Protein AF-A0A8B7J5R9-F1 (afdb_monomer)

Sequence (65 aa):
MGQGYLNIKLTDISVTDPEKYPHMVTVKNCFIRGSVVRYVQLPADEVDTQLLQDAARKEALQQKQ

Structure (mmCIF, N/CA/C/O backbone):
data_AF-A0A8B7J5R9-F1
#
_entry.id   AF-A0A8B7J5R9-F1
#
loop_
_atom_site.group_PDB
_atom_site.id
_atom_site.type_symbol
_atom_site.label_atom_id
_atom_site.label_alt_id
_atom_site.label_comp_id
_atom_site.label_asym_id
_atom_site.label_entity_id
_atom_site.label_seq_id
_atom_site.pdbx_PDB_ins_code
_atom_site.Cartn_x
_atom_site.Cartn_y
_atom_site.Cartn_z
_atom_site.occupancy
_atom_site.B_iso_or_equiv
_atom_site.auth_seq_id
_atom_site.auth_comp_id
_atom_site.auth_asym_id
_atom_site.auth_atom_id
_atom_site.pdbx_PDB_model_num
ATOM 1 N N . MET A 1 1 ? 7.816 15.031 20.086 1.00 44.88 1 MET A N 1
ATOM 2 C CA . MET A 1 1 ? 8.416 14.018 19.190 1.00 44.88 1 MET A CA 1
ATOM 3 C C . MET A 1 1 ? 7.655 14.089 17.882 1.00 44.88 1 MET A C 1
ATOM 5 O O . MET A 1 1 ? 6.462 13.831 17.892 1.00 44.88 1 MET A O 1
ATOM 9 N N . GLY A 1 2 ? 8.285 14.625 16.833 1.00 49.53 2 GLY A N 1
ATOM 10 C CA . GLY A 1 2 ? 7.601 15.030 15.601 1.00 49.53 2 GLY A CA 1
ATOM 11 C C . GLY A 1 2 ? 6.914 13.862 14.900 1.00 49.53 2 GLY A C 1
ATOM 12 O O . GLY A 1 2 ? 7.426 12.746 14.932 1.00 49.53 2 GLY A O 1
ATOM 13 N N . GLN A 1 3 ? 5.759 14.136 14.292 1.00 53.81 3 GLN A N 1
ATOM 14 C CA . GLN A 1 3 ? 5.009 13.166 13.498 1.00 53.81 3 GLN A CA 1
ATOM 15 C C . GLN A 1 3 ? 5.951 12.508 12.488 1.00 53.81 3 GLN A C 1
ATOM 17 O O . GLN A 1 3 ? 6.551 13.190 11.653 1.00 53.81 3 GLN A O 1
ATOM 22 N N . GLY A 1 4 ? 6.125 11.192 12.599 1.00 64.44 4 GLY A N 1
ATOM 23 C CA . GLY A 1 4 ? 6.863 10.435 11.603 1.00 64.44 4 GLY A CA 1
ATOM 24 C C . GLY A 1 4 ? 6.173 10.635 10.262 1.00 64.44 4 GLY A C 1
ATOM 25 O O . GLY A 1 4 ? 5.013 10.268 10.100 1.00 64.44 4 GLY A O 1
ATOM 26 N N . TYR A 1 5 ? 6.858 11.263 9.307 1.00 81.12 5 TYR A N 1
ATOM 27 C CA . TYR A 1 5 ? 6.353 11.335 7.944 1.00 81.12 5 TYR A CA 1
ATOM 28 C C . TYR A 1 5 ? 6.173 9.899 7.451 1.00 81.12 5 TYR A C 1
ATOM 30 O O . TYR A 1 5 ? 7.130 9.124 7.508 1.00 81.12 5 TYR A O 1
ATOM 38 N N . LEU A 1 6 ? 4.966 9.555 6.991 1.00 93.31 6 LEU A N 1
ATOM 39 C CA . LEU A 1 6 ? 4.578 8.228 6.489 1.00 93.31 6 LEU A CA 1
ATOM 40 C C . LEU A 1 6 ? 5.259 7.914 5.140 1.00 93.31 6 LEU A C 1
ATOM 42 O O . LEU A 1 6 ? 4.611 7.620 4.140 1.00 93.31 6 LEU A O 1
ATOM 46 N N . ASN A 1 7 ? 6.580 8.075 5.084 1.00 95.00 7 ASN A N 1
ATOM 47 C CA . ASN A 1 7 ? 7.406 7.762 3.933 1.00 95.00 7 ASN A CA 1
ATOM 48 C C . ASN A 1 7 ? 7.474 6.243 3.758 1.00 95.00 7 ASN A C 1
ATOM 50 O O . ASN A 1 7 ? 7.557 5.505 4.738 1.00 95.00 7 ASN A O 1
ATOM 54 N N . ILE A 1 8 ? 7.503 5.787 2.509 1.00 96.94 8 ILE A N 1
ATOM 55 C CA . ILE A 1 8 ? 7.438 4.366 2.165 1.00 96.94 8 ILE A CA 1
ATOM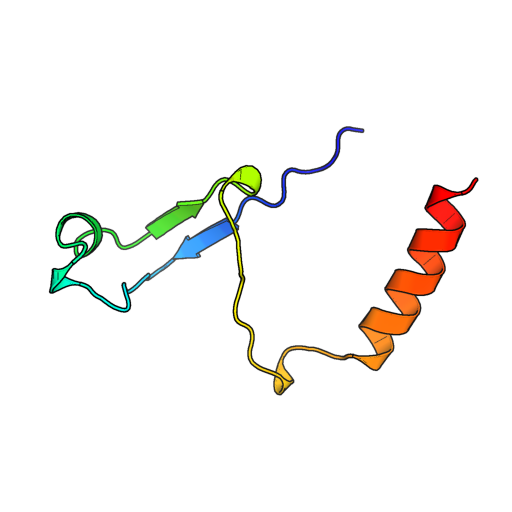 56 C C . ILE A 1 8 ? 8.702 3.988 1.403 1.00 96.94 8 ILE A C 1
ATOM 58 O O . ILE A 1 8 ? 9.076 4.650 0.434 1.00 96.94 8 ILE A O 1
ATOM 62 N N . LYS A 1 9 ? 9.364 2.913 1.831 1.00 96.00 9 LYS A N 1
ATOM 63 C CA . LYS A 1 9 ? 10.457 2.289 1.085 1.00 96.00 9 LYS A CA 1
ATOM 64 C C . LYS A 1 9 ? 9.918 1.027 0.421 1.00 96.00 9 LYS A C 1
ATOM 66 O O . LYS A 1 9 ? 9.477 0.126 1.124 1.00 96.00 9 LYS A O 1
ATOM 71 N N . LEU A 1 10 ? 9.968 0.974 -0.906 1.00 96.62 10 LEU A N 1
ATOM 72 C CA . LEU A 1 10 ? 9.570 -0.193 -1.688 1.00 96.62 10 LEU A CA 1
ATOM 73 C C . LEU A 1 10 ? 10.796 -0.827 -2.339 1.00 96.62 10 LEU A C 1
ATOM 75 O O . LEU A 1 10 ? 11.723 -0.135 -2.777 1.00 96.62 10 LEU A O 1
ATOM 79 N N . THR A 1 11 ? 10.781 -2.150 -2.404 1.00 97.00 11 THR A N 1
ATOM 80 C CA . THR A 1 11 ? 11.798 -2.964 -3.066 1.00 97.00 11 THR A CA 1
ATOM 81 C C . THR A 1 11 ? 11.161 -3.790 -4.165 1.00 97.00 11 THR A C 1
ATOM 83 O O . THR A 1 11 ? 10.003 -4.172 -4.028 1.00 97.00 11 THR A O 1
ATOM 86 N N . ASP A 1 12 ? 11.933 -4.084 -5.205 1.00 95.69 12 ASP A N 1
ATOM 87 C CA . ASP A 1 12 ? 11.497 -4.867 -6.367 1.00 95.69 12 ASP A CA 1
ATOM 88 C C . ASP A 1 12 ? 10.200 -4.337 -7.007 1.00 95.69 12 ASP A C 1
ATOM 90 O O . ASP A 1 12 ? 9.217 -5.048 -7.205 1.00 95.69 12 ASP A O 1
ATOM 94 N N . ILE A 1 13 ? 10.173 -3.030 -7.276 1.00 95.62 13 ILE A N 1
ATOM 95 C CA . ILE A 1 13 ? 8.985 -2.369 -7.815 1.00 95.62 13 ILE A CA 1
ATOM 96 C C . ILE A 1 13 ? 8.756 -2.713 -9.288 1.00 95.62 13 ILE A C 1
ATOM 98 O O . ILE A 1 13 ? 9.687 -2.890 -10.073 1.00 95.62 13 ILE A O 1
ATOM 102 N N . SER A 1 14 ? 7.486 -2.688 -9.677 1.00 94.81 14 SER A N 1
A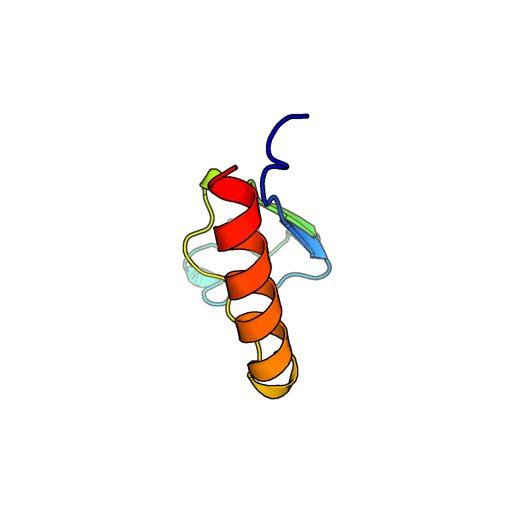TOM 103 C CA . SER A 1 14 ? 7.048 -2.601 -11.066 1.00 94.81 14 SER A CA 1
ATOM 104 C C . SER A 1 14 ? 6.061 -1.443 -11.209 1.00 94.81 14 SER A C 1
ATOM 106 O O . SER A 1 14 ? 5.444 -1.005 -10.235 1.00 94.81 14 SER A O 1
ATOM 108 N N . VAL A 1 15 ? 5.950 -0.899 -12.418 1.00 93.75 15 VAL A N 1
ATOM 109 C CA . VAL A 1 15 ? 5.072 0.238 -12.716 1.00 93.75 15 VAL A CA 1
ATOM 110 C C . VAL A 1 15 ? 3.897 -0.267 -13.531 1.00 93.75 15 VAL A C 1
ATOM 112 O O . VAL A 1 15 ? 4.110 -0.933 -14.538 1.00 93.75 15 VAL A O 1
ATOM 115 N N . THR A 1 16 ? 2.677 0.076 -13.119 1.00 91.50 16 THR A N 1
ATOM 116 C CA . THR A 1 16 ? 1.443 -0.372 -13.781 1.00 91.50 16 THR A CA 1
ATOM 117 C C . THR A 1 16 ? 1.359 0.067 -15.248 1.00 91.50 16 THR A C 1
ATOM 119 O O . THR A 1 16 ? 0.991 -0.740 -16.092 1.00 91.50 16 THR A O 1
ATOM 122 N N . ASP A 1 17 ? 1.754 1.310 -15.561 1.00 93.44 17 ASP A N 1
ATOM 123 C CA . ASP A 1 17 ? 1.747 1.880 -16.921 1.00 93.44 17 ASP A CA 1
ATOM 124 C C . ASP A 1 17 ? 3.177 2.230 -17.389 1.00 93.44 17 ASP A C 1
ATOM 126 O O . ASP A 1 17 ? 3.564 3.407 -17.411 1.00 93.44 17 ASP A O 1
ATOM 130 N N . PRO A 1 18 ? 4.012 1.238 -17.744 1.00 91.69 18 PRO A N 1
ATOM 131 C CA . PRO A 1 18 ? 5.424 1.471 -18.043 1.00 91.69 18 PRO A CA 1
ATOM 132 C C . PRO A 1 18 ? 5.636 2.320 -19.305 1.00 91.69 18 PRO A C 1
ATOM 134 O O . PRO A 1 18 ? 6.582 3.101 -19.357 1.00 91.69 18 PRO A O 1
ATOM 137 N N . GLU A 1 19 ? 4.741 2.239 -20.294 1.00 94.81 19 GLU A N 1
ATOM 138 C CA . GLU A 1 19 ? 4.821 3.028 -21.535 1.00 94.81 19 GLU A CA 1
ATOM 139 C C . GLU A 1 19 ? 4.636 4.529 -21.286 1.00 94.81 19 GLU A C 1
ATOM 141 O O . GLU A 1 19 ? 5.269 5.366 -21.930 1.00 94.81 19 GLU A O 1
ATOM 146 N N . LYS A 1 20 ? 3.796 4.879 -20.307 1.00 96.38 20 LYS A N 1
ATOM 147 C CA . LYS A 1 20 ? 3.558 6.265 -19.895 1.00 96.38 20 LYS A CA 1
ATOM 148 C C . LYS A 1 20 ? 4.685 6.801 -19.009 1.00 96.38 20 LYS A C 1
ATOM 150 O O . LYS A 1 20 ? 4.944 8.005 -19.005 1.00 96.38 20 LYS A O 1
ATOM 155 N N . TYR A 1 21 ? 5.365 5.919 -18.275 1.00 93.88 21 TYR A N 1
ATOM 156 C CA . TYR A 1 21 ? 6.431 6.263 -17.330 1.00 93.88 21 TYR A CA 1
ATOM 157 C C . TYR A 1 21 ? 7.725 5.466 -17.594 1.00 93.88 21 TYR A C 1
ATOM 159 O O . TYR A 1 21 ? 8.219 4.770 -16.702 1.00 93.88 21 TYR A O 1
ATOM 167 N N . PRO A 1 22 ? 8.338 5.596 -18.787 1.00 93.81 22 PRO A N 1
ATOM 168 C CA . PRO A 1 22 ? 9.450 4.736 -19.207 1.00 93.81 22 PRO A CA 1
ATOM 169 C C . PRO A 1 22 ? 10.705 4.888 -18.333 1.00 93.81 22 PRO A C 1
ATOM 171 O O . PRO A 1 22 ? 11.473 3.946 -18.166 1.00 93.81 22 PRO A O 1
ATOM 174 N N . HIS A 1 23 ? 10.897 6.054 -17.711 1.00 91.44 23 HIS A N 1
ATOM 175 C CA . HIS A 1 23 ? 12.025 6.335 -16.816 1.00 91.44 23 HIS A CA 1
ATOM 176 C C . HIS A 1 23 ? 12.004 5.508 -15.521 1.00 91.44 23 HIS A C 1
ATOM 178 O O . HIS A 1 23 ? 13.038 5.348 -14.879 1.00 91.44 23 HIS A O 1
ATOM 184 N N . MET A 1 24 ? 10.843 4.980 -15.129 1.00 91.88 24 MET A N 1
ATOM 185 C CA . MET A 1 24 ? 10.70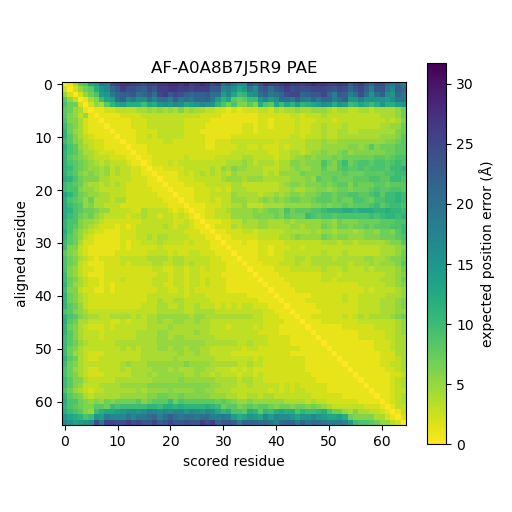8 4.166 -13.922 1.00 91.88 24 MET A CA 1
ATOM 186 C C . MET A 1 24 ? 10.973 2.677 -14.174 1.00 91.88 24 MET A C 1
ATOM 188 O O . MET A 1 24 ? 11.169 1.931 -13.221 1.00 91.88 24 MET A O 1
ATOM 192 N N . VAL A 1 25 ? 11.030 2.237 -15.435 1.00 90.12 25 VAL A N 1
ATOM 193 C CA . VAL A 1 25 ? 11.151 0.814 -15.804 1.00 90.12 25 VAL A CA 1
ATOM 194 C C . VAL A 1 25 ? 12.462 0.189 -15.312 1.00 90.12 25 VAL A C 1
ATOM 196 O O . VAL A 1 25 ? 12.504 -0.993 -14.988 1.00 90.12 25 VAL A O 1
ATOM 199 N N . THR A 1 26 ? 13.541 0.969 -15.208 1.00 90.88 26 THR A N 1
ATOM 200 C CA . THR A 1 26 ? 14.843 0.481 -14.719 1.00 90.88 26 THR A CA 1
ATOM 201 C C . THR A 1 26 ? 15.008 0.602 -13.203 1.00 90.88 26 THR A C 1
ATOM 203 O O . THR A 1 26 ? 16.021 0.165 -12.653 1.00 90.88 26 THR A O 1
ATOM 206 N N . VAL A 1 27 ? 14.056 1.233 -12.514 1.00 93.38 27 VAL A N 1
ATOM 207 C CA . VAL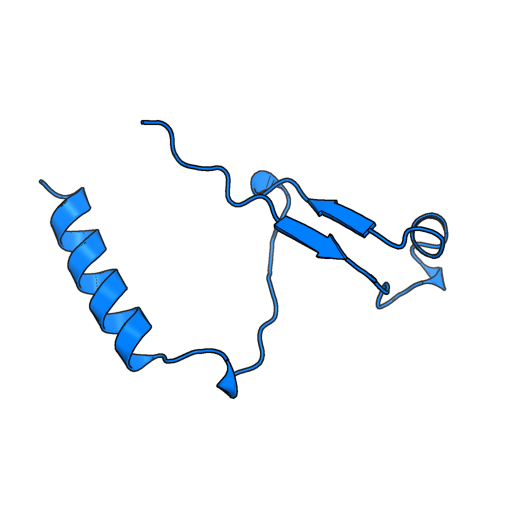 A 1 27 ? 14.135 1.480 -11.074 1.00 93.38 27 VAL A CA 1
ATOM 208 C C . VAL A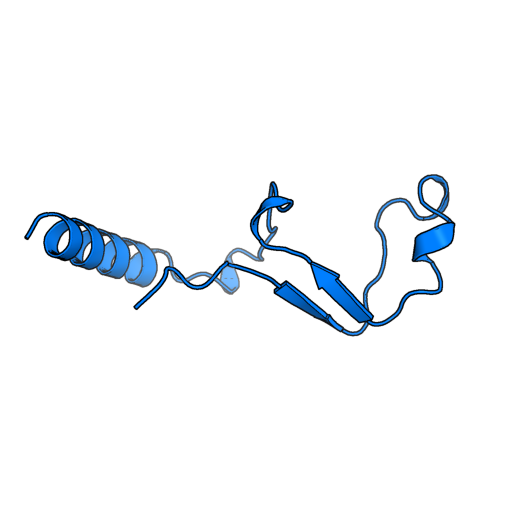 1 27 ? 13.623 0.250 -10.339 1.00 93.38 27 VAL A C 1
ATOM 210 O O . VAL A 1 27 ? 12.451 -0.081 -10.431 1.00 93.38 27 VAL A O 1
ATOM 213 N N . LYS A 1 28 ? 14.495 -0.411 -9.571 1.00 93.31 28 LYS A N 1
ATOM 214 C CA . LYS A 1 28 ? 14.113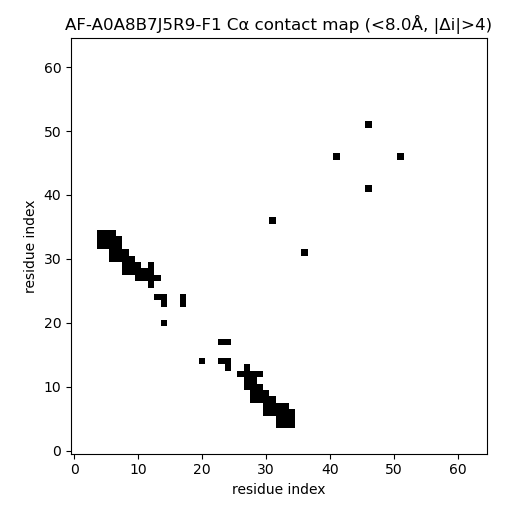 -1.585 -8.766 1.00 93.31 28 LYS A CA 1
ATOM 215 C C . LYS A 1 28 ? 13.653 -1.239 -7.357 1.00 93.31 28 LYS A C 1
ATOM 217 O O . LYS A 1 28 ? 12.799 -1.915 -6.809 1.00 93.31 28 LYS A O 1
ATOM 222 N N . ASN A 1 29 ? 14.214 -0.194 -6.755 1.00 95.31 29 ASN A N 1
ATOM 223 C CA . ASN A 1 29 ? 13.918 0.199 -5.379 1.00 95.31 29 ASN A CA 1
ATOM 224 C C . ASN A 1 29 ? 13.608 1.692 -5.343 1.00 95.31 29 ASN A C 1
ATOM 226 O O . ASN A 1 29 ? 14.303 2.473 -5.996 1.00 95.31 29 ASN A O 1
ATOM 230 N N . CYS A 1 30 ? 12.615 2.101 -4.557 1.00 95.00 30 CYS A N 1
ATOM 231 C CA . CYS A 1 30 ? 12.268 3.511 -4.421 1.00 95.00 30 CYS A CA 1
ATOM 232 C C . CYS A 1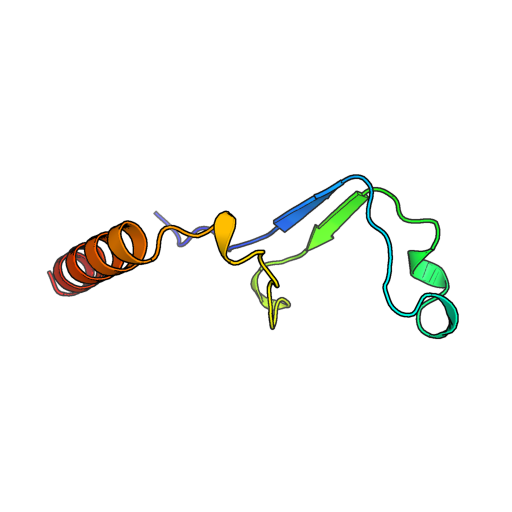 30 ? 11.952 3.900 -2.975 1.00 95.00 30 CYS A C 1
ATOM 234 O O . CYS A 1 30 ? 11.557 3.085 -2.139 1.00 95.00 30 CYS A O 1
ATOM 236 N N . PHE A 1 31 ? 12.155 5.182 -2.686 1.00 95.69 31 PHE A N 1
ATOM 237 C CA . PHE A 1 31 ? 11.723 5.819 -1.453 1.00 95.69 31 PHE A CA 1
ATOM 238 C C . PHE A 1 31 ? 10.735 6.924 -1.811 1.00 95.69 31 PHE A C 1
ATOM 240 O O . PHE A 1 31 ? 11.071 7.848 -2.552 1.00 95.69 31 PHE A O 1
ATOM 247 N N . ILE A 1 32 ? 9.514 6.815 -1.299 1.00 95.50 32 ILE A N 1
ATOM 248 C CA . ILE A 1 32 ? 8.413 7.727 -1.583 1.00 95.50 32 ILE A CA 1
ATOM 249 C C . ILE A 1 32 ? 8.167 8.571 -0.340 1.00 95.50 32 ILE A C 1
ATOM 251 O O . ILE A 1 32 ? 7.922 8.049 0.748 1.00 95.50 32 ILE A O 1
ATOM 255 N N . ARG A 1 33 ? 8.217 9.896 -0.495 1.00 95.31 33 ARG A N 1
ATOM 256 C CA . ARG A 1 33 ? 7.880 10.820 0.590 1.00 95.31 33 ARG A CA 1
ATOM 257 C C . ARG A 1 33 ? 6.383 10.727 0.894 1.00 95.31 33 ARG A C 1
ATOM 259 O O . ARG A 1 33 ? 5.569 10.880 -0.010 1.00 95.31 33 ARG A O 1
ATOM 266 N N . GLY A 1 34 ? 6.005 10.571 2.159 1.00 94.62 34 GLY A N 1
ATOM 267 C CA . GLY A 1 34 ? 4.607 10.379 2.562 1.00 94.62 34 GLY A CA 1
ATOM 268 C C . GLY A 1 34 ? 3.675 11.502 2.097 1.00 94.62 34 GLY A C 1
ATOM 269 O O . GLY A 1 34 ? 2.531 11.251 1.745 1.00 94.62 34 GLY A O 1
ATOM 270 N N . SER A 1 35 ? 4.183 12.734 1.982 1.00 95.44 35 SER A N 1
ATOM 271 C CA . SER A 1 35 ? 3.398 13.888 1.524 1.00 95.44 35 SER A CA 1
ATOM 272 C C . SER A 1 35 ? 2.975 13.841 0.050 1.00 95.44 35 SER A C 1
ATOM 274 O O . SER A 1 35 ? 2.142 14.650 -0.342 1.00 95.44 35 SER A O 1
ATOM 276 N N . VAL A 1 36 ? 3.564 12.970 -0.783 1.00 95.81 36 VAL A N 1
ATOM 277 C CA . VAL A 1 36 ? 3.180 12.827 -2.204 1.00 95.81 36 VAL A CA 1
ATOM 278 C C . VAL A 1 36 ? 2.278 11.617 -2.462 1.00 95.81 36 VAL A C 1
ATOM 280 O O . VAL A 1 36 ? 1.833 11.412 -3.590 1.00 95.81 36 VAL A O 1
ATOM 283 N N . VAL A 1 37 ? 2.000 10.809 -1.435 1.00 96.12 37 VAL A N 1
ATOM 284 C CA . VAL A 1 37 ? 1.163 9.612 -1.550 1.00 96.12 37 VAL A CA 1
ATOM 285 C C . VAL A 1 37 ? -0.308 10.016 -1.512 1.00 96.12 37 VAL A C 1
ATOM 287 O O . VAL A 1 37 ? -0.749 10.693 -0.587 1.00 96.12 37 VAL A O 1
ATOM 290 N N . ARG A 1 38 ? -1.081 9.578 -2.512 1.00 97.31 38 ARG A N 1
ATOM 291 C CA . ARG A 1 38 ? -2.544 9.744 -2.523 1.00 97.31 38 ARG A CA 1
ATOM 292 C C . ARG A 1 38 ? -3.268 8.496 -2.031 1.00 97.31 38 ARG A C 1
ATOM 294 O O . ARG A 1 38 ? -4.191 8.611 -1.236 1.00 97.31 38 ARG A O 1
ATOM 301 N N . TYR A 1 39 ? -2.850 7.328 -2.510 1.00 97.19 39 TYR A N 1
ATOM 302 C CA . TYR A 1 39 ? -3.449 6.044 -2.165 1.00 97.19 39 TYR A CA 1
ATOM 303 C C . TYR A 1 39 ? -2.366 4.984 -1.999 1.00 97.19 39 TYR A C 1
ATOM 305 O O . TYR A 1 39 ? -1.371 4.992 -2.724 1.00 97.19 39 TYR A O 1
ATOM 313 N N . VAL A 1 40 ? -2.605 4.061 -1.072 1.00 96.69 40 VAL A N 1
ATOM 314 C CA . VAL A 1 40 ? -1.887 2.792 -0.950 1.00 96.69 40 VAL A CA 1
ATOM 315 C C . VAL A 1 40 ? -2.946 1.704 -1.068 1.00 96.69 40 VAL A C 1
ATOM 317 O O . VAL A 1 40 ? -3.887 1.679 -0.278 1.00 96.69 40 VAL A O 1
ATOM 320 N N . GLN A 1 41 ? -2.845 0.867 -2.097 1.00 96.88 41 GLN A N 1
ATOM 321 C CA . GLN A 1 41 ? -3.754 -0.262 -2.284 1.00 96.88 41 GLN A CA 1
ATOM 322 C C . GLN A 1 41 ? -3.222 -1.453 -1.491 1.00 96.88 41 GLN A C 1
ATOM 324 O O . GLN A 1 41 ? -2.040 -1.775 -1.589 1.00 96.88 41 GLN A O 1
ATOM 329 N N . LEU A 1 42 ? -4.092 -2.080 -0.703 1.00 97.00 42 LEU A N 1
ATOM 330 C CA . LEU A 1 42 ? -3.766 -3.217 0.151 1.00 97.00 42 LEU A CA 1
ATOM 331 C C . LEU A 1 42 ? -4.775 -4.343 -0.119 1.00 97.00 42 LEU A C 1
ATOM 333 O O . LEU A 1 42 ? -5.955 -4.041 -0.335 1.00 97.00 42 LEU A O 1
ATOM 337 N N . PRO A 1 43 ? -4.349 -5.616 -0.106 1.00 97.81 43 PRO A N 1
ATOM 338 C CA . PRO A 1 43 ? -5.267 -6.748 -0.065 1.00 97.81 43 PRO A CA 1
ATOM 339 C C . PRO A 1 43 ? -6.155 -6.682 1.183 1.00 97.81 43 PRO A C 1
ATOM 341 O O . PRO A 1 43 ? -5.717 -6.235 2.242 1.00 97.81 43 PRO A O 1
ATOM 344 N N . ALA A 1 44 ? -7.409 -7.116 1.065 1.00 97.50 44 ALA A N 1
ATOM 345 C CA . ALA A 1 44 ? -8.350 -7.065 2.186 1.00 97.50 44 ALA A CA 1
ATOM 346 C C . ALA A 1 44 ? -7.986 -8.060 3.302 1.00 97.50 44 ALA A C 1
ATOM 348 O O . ALA A 1 44 ? -8.250 -7.790 4.469 1.00 97.50 44 ALA A O 1
ATOM 349 N N . ASP A 1 45 ? -7.375 -9.189 2.947 1.00 97.75 45 ASP A N 1
ATOM 350 C CA . ASP A 1 45 ? -6.932 -10.238 3.868 1.00 97.75 45 ASP A CA 1
ATOM 351 C C . ASP A 1 45 ? -5.740 -9.821 4.745 1.00 97.75 45 ASP A C 1
ATOM 353 O O . ASP A 1 45 ? -5.588 -10.333 5.850 1.00 97.75 45 ASP A O 1
ATOM 357 N N . GLU A 1 46 ? -4.966 -8.825 4.312 1.00 97.31 46 GLU A N 1
ATOM 358 C CA . GLU A 1 46 ? -3.852 -8.247 5.075 1.00 97.31 46 GLU A CA 1
ATOM 359 C C . GLU A 1 46 ? -4.318 -7.200 6.109 1.00 97.31 46 GLU A C 1
ATOM 361 O O . GLU A 1 46 ? -3.501 -6.605 6.816 1.00 97.31 46 GLU A O 1
ATOM 366 N N . VAL A 1 47 ? -5.628 -6.929 6.203 1.00 97.88 47 VAL A N 1
ATOM 367 C CA . VAL A 1 47 ? -6.181 -5.869 7.060 1.00 97.88 47 VAL A CA 1
ATOM 368 C C . VAL A 1 47 ? -7.231 -6.415 8.028 1.00 97.88 47 VAL A C 1
ATOM 370 O O . VAL A 1 47 ? -8.398 -6.604 7.681 1.00 97.88 47 VAL A O 1
ATOM 373 N N . ASP A 1 48 ? -6.853 -6.554 9.302 1.00 98.12 48 ASP A N 1
ATOM 374 C CA . ASP A 1 48 ? -7.810 -6.798 10.386 1.00 98.12 48 ASP A CA 1
ATOM 375 C C . ASP A 1 48 ? -8.575 -5.509 10.730 1.00 98.12 48 ASP A C 1
ATOM 377 O O . ASP A 1 48 ? -8.117 -4.627 11.465 1.00 98.12 48 ASP A O 1
ATOM 381 N N . THR A 1 49 ? -9.778 -5.400 10.171 1.00 98.00 49 THR A N 1
ATOM 382 C CA . THR A 1 49 ? -10.653 -4.243 10.380 1.00 98.00 49 THR A CA 1
ATOM 383 C C . THR A 1 49 ? -11.150 -4.095 11.820 1.00 98.00 49 THR A C 1
ATOM 385 O O . THR A 1 49 ? -11.410 -2.964 12.232 1.00 98.00 49 THR A O 1
ATOM 388 N N . GLN A 1 50 ? -11.258 -5.176 12.604 1.00 98.06 50 GLN A N 1
ATOM 389 C CA . GLN A 1 50 ? -11.689 -5.091 14.004 1.00 98.06 50 GLN A CA 1
ATOM 390 C C . GLN A 1 50 ? -10.592 -4.449 14.852 1.00 98.06 50 GLN A C 1
ATOM 392 O O . GLN A 1 50 ? -10.846 -3.473 15.564 1.00 98.06 50 GLN A O 1
ATOM 397 N N . LEU A 1 51 ? -9.353 -4.924 14.695 1.00 98.25 51 LEU A N 1
ATOM 398 C CA . LEU A 1 51 ? -8.194 -4.349 15.371 1.00 98.25 51 LEU A CA 1
ATOM 399 C C . LEU A 1 51 ? -7.987 -2.878 14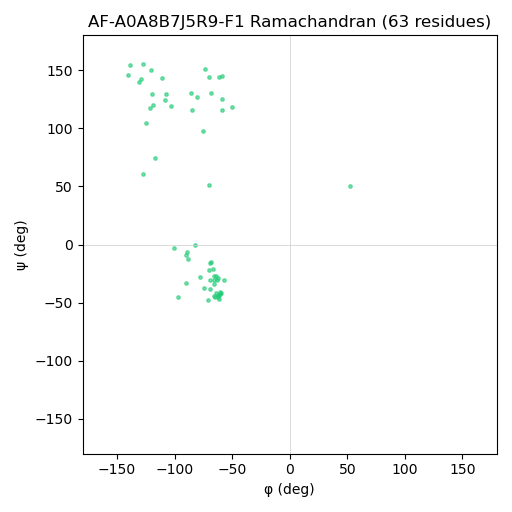.985 1.00 98.25 51 LEU A C 1
ATOM 401 O O . LEU A 1 51 ? -7.733 -2.038 15.853 1.00 98.25 51 LEU A O 1
ATOM 405 N N . LEU A 1 52 ? -8.136 -2.550 13.697 1.00 97.94 52 LEU A N 1
ATOM 406 C CA . LEU A 1 52 ? -7.991 -1.182 13.198 1.00 97.94 52 LEU A CA 1
ATOM 407 C C . LEU A 1 52 ? -9.026 -0.229 13.820 1.00 97.94 52 LEU A C 1
ATOM 409 O O . LEU A 1 52 ? -8.676 0.873 14.246 1.00 97.94 52 LEU A O 1
ATOM 413 N N . GLN A 1 53 ? -10.289 -0.653 13.917 1.00 98.12 53 GLN A N 1
ATOM 414 C CA . GLN A 1 53 ? -11.355 0.136 14.547 1.00 98.12 53 GLN A CA 1
ATOM 415 C C . GLN A 1 53 ? -11.096 0.366 16.041 1.00 98.12 53 GLN A C 1
ATOM 417 O O . GLN A 1 53 ? -11.308 1.472 16.550 1.00 98.12 53 GLN A O 1
ATOM 422 N N . ASP A 1 54 ? -10.625 -0.654 16.757 1.00 97.69 54 ASP A N 1
ATOM 423 C CA . ASP A 1 54 ? -10.284 -0.545 18.177 1.00 97.69 54 ASP A CA 1
ATOM 424 C C . ASP A 1 54 ? -9.112 0.404 18.423 1.00 97.69 54 ASP A C 1
ATOM 426 O O . ASP A 1 54 ? -9.181 1.255 19.317 1.00 97.69 54 ASP A O 1
ATOM 430 N N . ALA A 1 55 ? -8.053 0.289 17.621 1.00 97.00 55 ALA A N 1
ATOM 431 C CA . ALA A 1 55 ? -6.891 1.164 17.699 1.00 97.00 55 ALA A CA 1
ATOM 432 C C . ALA A 1 55 ? -7.273 2.626 17.416 1.00 97.00 55 ALA A C 1
ATOM 434 O O . ALA A 1 55 ? -6.943 3.503 18.214 1.00 97.00 55 ALA A O 1
ATOM 435 N N . ALA A 1 56 ? -8.054 2.878 16.358 1.00 96.62 56 ALA A N 1
ATOM 436 C CA . ALA A 1 56 ? -8.496 4.221 15.986 1.00 96.62 56 ALA A CA 1
ATOM 437 C C . ALA A 1 56 ? -9.332 4.896 17.088 1.00 96.62 56 ALA A C 1
ATOM 439 O O . ALA A 1 56 ? -9.143 6.077 17.385 1.00 96.62 56 ALA A O 1
ATOM 440 N N . ARG A 1 57 ? -10.231 4.150 17.751 1.00 96.62 57 ARG A N 1
ATOM 441 C CA . ARG A 1 57 ? -11.009 4.675 18.888 1.00 96.62 57 ARG A CA 1
ATOM 442 C C . ARG A 1 57 ? -10.113 5.081 20.059 1.00 96.62 57 ARG A C 1
ATOM 444 O O . ARG A 1 57 ? -10.326 6.143 20.642 1.00 96.62 57 ARG A O 1
ATOM 451 N N . LYS A 1 58 ? -9.116 4.259 20.400 1.00 96.00 58 LYS A N 1
ATOM 452 C CA . LYS A 1 58 ? -8.161 4.546 21.485 1.00 96.00 58 LYS A CA 1
ATOM 453 C C . LYS A 1 58 ? -7.281 5.752 21.162 1.00 96.00 58 LYS A C 1
ATOM 455 O O . LYS A 1 58 ? -7.116 6.621 22.015 1.00 96.00 58 LYS A O 1
ATOM 460 N N . GLU A 1 59 ? -6.764 5.830 19.939 1.00 95.25 59 GLU A N 1
ATOM 461 C CA . GLU A 1 59 ? -5.929 6.947 19.492 1.00 95.25 59 GLU A CA 1
ATOM 462 C C . GLU A 1 59 ? -6.701 8.274 19.520 1.00 95.25 59 GLU A C 1
ATOM 464 O O . GLU A 1 59 ? -6.217 9.261 20.072 1.00 95.25 59 GLU A O 1
ATOM 469 N N . ALA A 1 60 ? -7.940 8.295 19.018 1.00 94.75 60 ALA A N 1
ATOM 470 C CA . ALA A 1 60 ? -8.774 9.497 19.022 1.00 94.75 60 ALA A CA 1
ATOM 471 C C . ALA A 1 60 ? -9.099 10.010 20.438 1.00 94.75 60 ALA A C 1
ATOM 473 O O . ALA A 1 60 ? -9.303 11.211 20.625 1.00 94.75 60 ALA A O 1
ATOM 474 N N . LEU A 1 61 ? -9.159 9.121 21.438 1.00 94.44 61 LEU A N 1
ATOM 475 C CA . LEU A 1 61 ? -9.310 9.503 22.846 1.00 94.44 61 LEU A CA 1
ATOM 476 C C . LEU A 1 61 ? -8.013 10.078 23.429 1.00 94.44 61 LEU A C 1
ATOM 478 O O . LEU A 1 61 ? -8.082 11.026 24.206 1.00 94.44 61 LEU A O 1
ATOM 482 N N . GLN A 1 62 ? -6.852 9.537 23.045 1.00 92.19 62 GLN A N 1
ATOM 483 C CA . GLN A 1 62 ? -5.541 10.032 23.483 1.00 92.19 62 GLN A CA 1
ATOM 484 C C . GLN A 1 62 ? -5.199 11.397 22.884 1.00 92.19 62 GLN A C 1
ATOM 486 O O . GLN A 1 62 ? -4.659 12.236 23.589 1.00 92.19 62 GLN A O 1
ATOM 491 N N . GLN A 1 63 ? -5.545 11.654 21.618 1.00 81.62 63 GLN A N 1
ATOM 492 C CA . GLN A 1 63 ? -5.271 12.949 20.976 1.00 81.62 63 GLN A CA 1
ATOM 493 C C . GLN A 1 63 ? -6.104 14.114 21.539 1.00 81.62 63 GLN A C 1
ATOM 495 O O . GLN A 1 63 ? -5.796 15.272 21.265 1.00 81.62 63 GLN A O 1
ATOM 500 N N . LYS A 1 64 ? -7.184 13.827 22.279 1.00 71.38 64 LYS A N 1
ATOM 501 C CA . LYS A 1 64 ? -8.055 14.843 22.892 1.00 71.38 64 LYS A CA 1
ATOM 502 C C . LYS A 1 64 ? -7.636 15.248 24.310 1.00 71.38 64 LYS A C 1
ATOM 504 O O . LYS A 1 64 ? -8.250 16.169 24.846 1.00 71.38 64 LYS A O 1
ATOM 509 N N . GLN A 1 65 ? -6.674 14.550 24.915 1.00 55.09 65 GLN A N 1
ATOM 5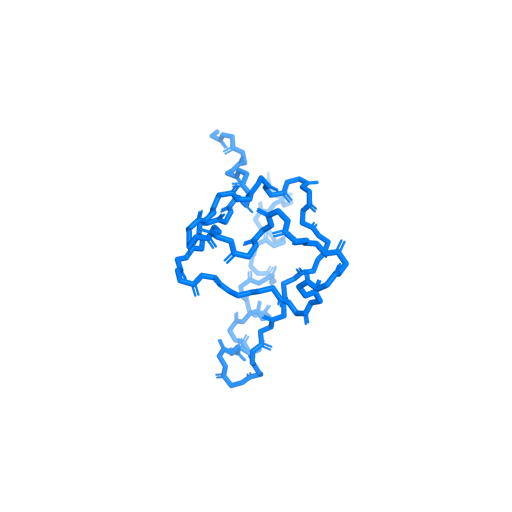10 C CA . GLN A 1 65 ? -6.110 14.863 26.235 1.00 55.09 65 GLN A CA 1
ATOM 511 C C . GLN A 1 65 ? -4.832 15.684 26.081 1.00 55.09 65 GLN A C 1
ATOM 513 O O . GLN A 1 65 ? -4.632 16.583 26.924 1.00 55.09 65 GLN A O 1
#

Radius of gyration: 16.64 Å; Cα contacts (8 Å, |Δi|>4): 41; chains: 1; bounding box: 26×25×48 Å

Solvent-accessible surface area (backbone atoms only — not comparable to full-atom values): 4370 Å² total; per-residue (Å²): 133,80,82,75,72,70,51,46,80,48,69,77,54,83,65,96,58,39,87,84,42,60,86,54,71,83,45,44,62,52,76,46,59,33,92,76,62,87,80,83,91,73,65,70,90,82,50,64,63,68,61,51,53,54,50,51,55,52,49,59,57,60,77,74,110

Mean predicted aligned error: 5.19 Å

Foldseek 3Di:
DDDDFPKDKDAQDDDPCCVVVVVCHPPGIDIGGSVVDDDDDDDPVVDDPVVVVVVVVVVVVVVVD

Secondary structure (DSSP, 8-state):
-------EEEES---S-TTT-GGGTT--EEEE-GGG-------GGG--HHHHHHHHHHHHHHTT-

pLDDT: mean 91.45, std 11.88, range [44.88, 98.25]

Nearest PDB structures (foldseek):
  8rm5-assembly1_62  TM=9.180E-01  e=8.500E-07  Homo sapiens
  5vsu-assembly1_B  TM=9.257E-01  e=1.886E-04  Saccharomyces cerevisiae S288C
  6ppq-assembly1_B  TM=9.016E-01  e=4.587E-04  Schizosaccharomyces pombe 972h-
  3jcm-assembly1_c  TM=8.767E-01  e=8.487E-04  Saccharomyces cerevisiae S288C
  4m77-assembly1_B  TM=8.727E-01  e=9.088E-04  Saccharomyces cerevisiae S288C